Protein AF-A0A6V7LRJ3-F1 (afdb_monomer_lite)

Foldseek 3Di:
DPDADDDPPPDDDKFWAPDFFPQWDADDRRNDIDRNDDPDRGGIDINDDDDDRRD

Sequence (55 aa):
PRSSSAGTNNLPPLTFHQVHGENITLCNGATIARRHQSFCKGITFSARPVRVGEK

pLDDT: mean 87.38, std 16.38, range [40.06, 98.44]

Radius of gyration: 14.22 Å; chains: 1; bounding box: 22×33×35 Å

Structure (mmCIF, N/CA/C/O backbone):
data_AF-A0A6V7LRJ3-F1
#
_entry.id   AF-A0A6V7LRJ3-F1
#
loop_
_atom_site.group_PDB
_atom_site.id
_atom_site.type_symbol
_atom_site.label_atom_id
_atom_site.label_alt_id
_atom_site.label_comp_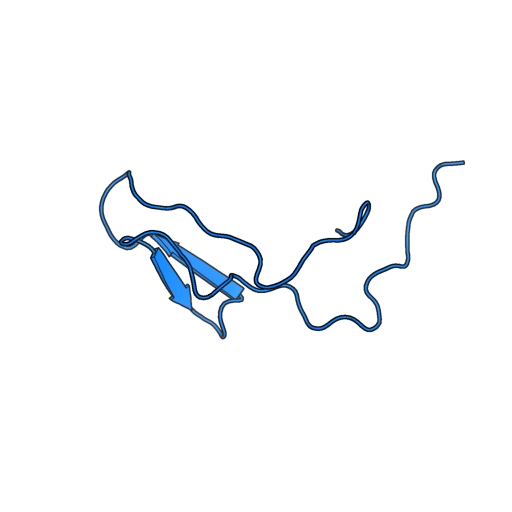id
_atom_site.label_asym_id
_atom_site.label_entity_id
_atom_site.label_seq_id
_atom_site.pdbx_PDB_ins_code
_atom_site.Cartn_x
_atom_site.Cartn_y
_atom_site.Cartn_z
_atom_site.occupancy
_atom_site.B_iso_or_equiv
_atom_site.auth_seq_id
_atom_site.auth_comp_id
_atom_site.auth_asym_id
_atom_site.auth_atom_id
_atom_site.pdbx_PDB_model_num
ATOM 1 N N . PRO A 1 1 ? -5.868 24.798 24.942 1.00 40.06 1 PRO A N 1
ATOM 2 C CA . PRO A 1 1 ? -5.910 23.376 25.359 1.00 40.06 1 PRO A CA 1
ATOM 3 C C . PRO A 1 1 ? -6.128 22.435 24.156 1.00 40.06 1 PRO A C 1
ATOM 5 O O . PRO A 1 1 ? -7.259 22.188 23.756 1.00 40.06 1 PRO A O 1
ATOM 8 N N . ARG A 1 2 ? -5.046 21.951 23.528 1.00 48.00 2 ARG A N 1
ATOM 9 C CA . ARG A 1 2 ? -5.141 20.881 22.522 1.00 48.00 2 ARG A CA 1
ATOM 10 C C . ARG A 1 2 ? -5.229 19.561 23.285 1.00 48.00 2 ARG A C 1
ATOM 12 O O . ARG A 1 2 ? -4.223 19.116 23.824 1.00 48.00 2 ARG A O 1
ATOM 19 N N . SER A 1 3 ? -6.431 19.001 23.406 1.00 45.47 3 SER A N 1
ATOM 20 C CA . SER A 1 3 ? -6.621 17.678 24.001 1.00 45.47 3 SER A CA 1
ATOM 21 C C . SER A 1 3 ? -6.016 16.640 23.057 1.00 45.47 3 SER A C 1
ATOM 23 O O . SER A 1 3 ? -6.554 16.338 21.996 1.00 45.47 3 SER A O 1
ATOM 25 N N . SER A 1 4 ? -4.828 16.177 23.421 1.00 60.47 4 SER A N 1
ATOM 26 C CA . SER A 1 4 ? -4.245 14.931 22.953 1.00 60.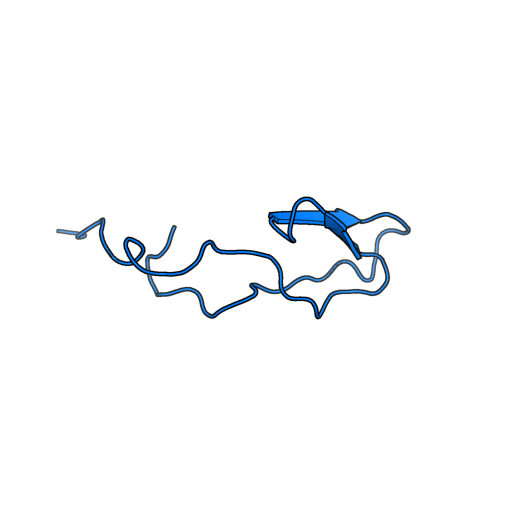47 4 SER A CA 1
ATOM 27 C C . SER A 1 4 ? -4.867 13.763 23.717 1.00 60.47 4 SER A C 1
ATOM 29 O O . SER A 1 4 ? -5.022 13.850 24.935 1.00 60.47 4 SER A O 1
ATOM 31 N N . SER A 1 5 ? -5.090 12.668 22.985 1.00 60.81 5 SER A N 1
ATOM 32 C CA . SER A 1 5 ? -5.246 11.289 23.475 1.00 60.81 5 SER A CA 1
ATOM 33 C C . SER A 1 5 ? -6.665 10.837 23.844 1.00 60.81 5 SER A C 1
ATOM 35 O O . SER A 1 5 ? -7.146 11.126 24.932 1.00 60.81 5 SER A O 1
ATOM 37 N N . ALA A 1 6 ? -7.283 10.046 22.951 1.00 54.31 6 ALA A N 1
ATOM 38 C CA . ALA A 1 6 ? -7.861 8.713 23.233 1.00 54.31 6 ALA A CA 1
ATOM 39 C C . ALA A 1 6 ? -8.931 8.329 22.185 1.00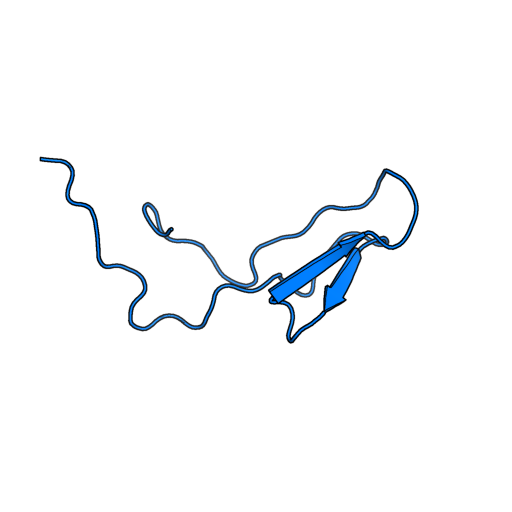 54.31 6 ALA A C 1
ATOM 41 O O . ALA A 1 6 ? -10.127 8.400 22.444 1.00 54.31 6 ALA A O 1
ATOM 42 N N . GLY A 1 7 ? -8.510 7.912 20.986 1.00 51.53 7 GLY A N 1
ATOM 43 C CA . GLY A 1 7 ? -9.432 7.455 19.933 1.00 51.53 7 GLY A CA 1
ATOM 44 C C . GLY A 1 7 ? -9.193 6.034 19.415 1.00 51.53 7 GLY A C 1
ATOM 45 O O . GLY A 1 7 ? -9.933 5.593 18.536 1.00 51.53 7 GLY A O 1
ATOM 46 N N . THR A 1 8 ? -8.176 5.322 19.911 1.00 56.06 8 THR A N 1
ATOM 47 C CA . THR A 1 8 ? -7.688 4.066 19.305 1.00 56.06 8 THR A CA 1
ATOM 48 C C . THR A 1 8 ? -7.899 2.819 20.154 1.00 56.06 8 THR A C 1
ATOM 50 O O . THR A 1 8 ? -7.743 1.725 19.625 1.00 56.06 8 THR A O 1
ATOM 53 N N . ASN A 1 9 ? -8.296 2.945 21.426 1.00 58.66 9 ASN A N 1
ATOM 54 C CA . ASN A 1 9 ? -8.200 1.838 22.392 1.00 58.66 9 ASN A CA 1
ATOM 55 C C . ASN A 1 9 ? -9.008 0.578 22.030 1.00 58.66 9 ASN A C 1
ATOM 57 O O . ASN A 1 9 ? -8.699 -0.496 22.532 1.00 58.66 9 ASN A O 1
ATOM 61 N N . ASN A 1 10 ? -10.001 0.686 21.139 1.00 72.12 10 ASN A N 1
ATOM 62 C CA . ASN A 1 10 ? -10.881 -0.432 20.785 1.00 72.12 10 ASN A CA 1
ATOM 63 C C . ASN A 1 10 ? -10.943 -0.701 19.271 1.00 72.12 10 ASN A C 1
ATOM 65 O O . ASN A 1 10 ? -11.787 -1.477 18.826 1.00 72.12 10 ASN A O 1
ATOM 69 N N . LEU A 1 11 ? -10.122 -0.030 18.454 1.00 81.12 11 LEU A N 1
ATOM 70 C CA . LEU A 1 11 ? -10.081 -0.311 17.019 1.00 81.12 11 LEU A CA 1
ATOM 71 C C . LEU A 1 11 ? -9.105 -1.453 16.728 1.00 81.12 11 LEU A C 1
ATOM 73 O O . LEU A 1 11 ? -8.076 -1.553 17.397 1.00 81.12 11 LEU A O 1
ATOM 77 N N . PRO A 1 12 ? -9.370 -2.278 15.700 1.00 87.19 12 PRO A N 1
ATOM 78 C CA . PRO A 1 12 ? -8.375 -3.228 15.239 1.00 87.19 12 PRO A CA 1
ATOM 79 C C . PRO A 1 12 ? -7.088 -2.488 14.824 1.00 87.19 12 PRO A C 1
ATOM 81 O O . PRO A 1 12 ? -7.161 -1.330 14.369 1.00 87.19 12 PRO A O 1
ATOM 84 N N . PRO A 1 13 ? -5.920 -3.145 14.959 1.00 90.94 13 PRO A N 1
ATOM 85 C CA . PRO A 1 13 ? -4.638 -2.578 14.561 1.00 90.94 13 PRO A CA 1
ATOM 86 C C . PRO A 1 13 ? -4.687 -2.007 13.144 1.00 90.94 13 PRO A C 1
ATOM 88 O O . PRO A 1 13 ? -5.312 -2.584 12.252 1.00 90.94 13 PRO A O 1
ATOM 91 N N . LEU A 1 14 ? -4.044 -0.858 12.936 1.00 93.94 14 LEU A N 1
ATOM 92 C CA . LEU A 1 14 ? -3.942 -0.279 11.604 1.00 93.94 14 LEU A CA 1
ATOM 93 C C . LEU A 1 14 ? -2.951 -1.106 10.774 1.00 93.94 14 LEU A C 1
ATOM 95 O O . LEU A 1 14 ? -1.785 -1.238 11.136 1.00 93.94 14 LEU A O 1
ATOM 99 N N . THR A 1 15 ? -3.426 -1.659 9.664 1.00 97.31 15 THR A N 1
ATOM 100 C CA . THR A 1 15 ? -2.633 -2.427 8.695 1.00 97.31 15 THR A CA 1
ATOM 101 C C . THR A 1 15 ? -2.760 -1.810 7.301 1.00 97.31 15 THR A C 1
ATOM 103 O O . THR A 1 15 ? -3.537 -0.873 7.088 1.00 97.31 15 THR A O 1
ATOM 106 N N . PHE A 1 16 ? -1.995 -2.314 6.337 1.00 98.44 16 PHE A N 1
ATOM 107 C CA . PHE A 1 16 ? -2.119 -1.969 4.924 1.00 98.44 16 PHE A CA 1
ATOM 108 C C . PHE A 1 16 ? -3.288 -2.717 4.271 1.00 98.44 16 PHE A C 1
ATOM 110 O O . PHE A 1 16 ? -3.531 -3.894 4.541 1.00 98.44 16 PHE A O 1
ATOM 117 N N . HIS A 1 17 ? -4.016 -2.033 3.391 1.00 98.06 17 HIS A N 1
ATOM 118 C CA . HIS A 1 17 ? -5.110 -2.613 2.617 1.00 98.06 17 HIS A CA 1
ATOM 119 C C . HIS A 1 17 ? -4.577 -3.602 1.572 1.00 98.06 17 HIS A C 1
ATOM 121 O O . HIS A 1 17 ? -3.533 -3.368 0.969 1.00 98.06 17 HIS A O 1
ATOM 127 N N . GLN A 1 18 ? -5.349 -4.648 1.266 1.00 97.56 18 GLN A N 1
ATOM 128 C CA . GLN A 1 18 ? -5.030 -5.635 0.214 1.00 97.56 18 GLN A CA 1
ATOM 129 C C . GLN A 1 18 ? -5.005 -5.044 -1.205 1.00 97.56 18 GLN A C 1
ATOM 131 O O . GLN A 1 18 ? -4.554 -5.682 -2.147 1.00 97.56 18 GLN A O 1
ATOM 136 N N . VAL A 1 19 ? -5.497 -3.816 -1.365 1.00 98.19 19 VAL A N 1
ATOM 137 C CA . VAL A 1 19 ? -5.414 -3.085 -2.628 1.00 98.19 19 VAL A CA 1
ATOM 138 C C . VAL A 1 19 ? -4.142 -2.268 -2.542 1.00 98.19 19 VAL A C 1
ATOM 140 O O . VAL A 1 19 ? -4.015 -1.400 -1.682 1.00 98.19 19 VAL A O 1
ATOM 143 N N . HIS A 1 20 ? -3.192 -2.569 -3.411 1.00 97.94 20 HIS A N 1
ATOM 144 C CA . HIS A 1 20 ? -1.904 -1.901 -3.456 1.00 97.94 20 HIS A CA 1
ATOM 145 C C . HIS A 1 20 ? -1.352 -1.927 -4.878 1.00 97.94 20 HIS A C 1
ATOM 147 O O . HIS A 1 20 ? -1.855 -2.626 -5.758 1.00 97.94 20 HIS A O 1
ATOM 153 N N . GLY A 1 21 ? -0.314 -1.131 -5.106 1.00 97.50 21 GLY A N 1
ATOM 154 C CA . GLY A 1 21 ? 0.400 -1.128 -6.369 1.00 97.50 21 GLY A CA 1
ATOM 155 C C . GLY A 1 21 ? 1.001 -2.497 -6.693 1.00 97.50 21 GLY A C 1
ATOM 156 O O . GLY A 1 21 ? 1.342 -3.277 -5.802 1.00 97.50 21 GLY A O 1
ATOM 157 N N . GLU A 1 22 ? 1.151 -2.754 -7.989 1.00 97.62 22 GLU A N 1
ATOM 158 C CA . GLU A 1 22 ? 1.663 -4.009 -8.553 1.00 97.62 22 GLU A CA 1
ATOM 159 C C . GLU A 1 22 ? 3.031 -4.417 -7.988 1.00 97.62 22 GLU A C 1
ATOM 161 O O . GLU A 1 22 ? 3.305 -5.599 -7.836 1.00 97.62 22 GLU A O 1
ATOM 166 N N . ASN A 1 23 ? 3.873 -3.442 -7.627 1.00 97.38 23 ASN A N 1
ATOM 167 C CA . ASN A 1 23 ? 5.230 -3.695 -7.138 1.00 97.38 23 ASN A CA 1
ATOM 168 C C . ASN A 1 23 ? 5.324 -3.809 -5.606 1.00 97.38 23 ASN A C 1
ATOM 170 O O . ASN A 1 23 ? 6.431 -3.762 -5.058 1.00 97.38 23 ASN A O 1
ATOM 174 N N . ILE A 1 24 ? 4.192 -3.882 -4.898 1.00 98.12 24 ILE A N 1
ATOM 175 C CA . ILE A 1 24 ? 4.135 -3.990 -3.437 1.00 98.12 24 ILE A CA 1
ATOM 176 C C . ILE A 1 24 ? 3.793 -5.418 -3.017 1.00 98.12 24 ILE A C 1
ATOM 178 O O . ILE A 1 24 ? 2.854 -6.025 -3.517 1.00 98.12 24 ILE A O 1
ATOM 182 N N . THR A 1 25 ? 4.516 -5.916 -2.018 1.00 97.81 25 THR A N 1
ATOM 183 C CA . THR A 1 25 ? 4.152 -7.112 -1.256 1.00 97.81 25 THR A CA 1
ATOM 184 C C . THR A 1 25 ? 3.887 -6.728 0.192 1.00 97.81 25 THR A C 1
ATOM 186 O O . THR A 1 25 ? 4.671 -5.992 0.799 1.00 97.81 25 THR A O 1
ATOM 189 N N . LEU A 1 26 ? 2.801 -7.250 0.756 1.00 97.81 26 LEU A N 1
ATOM 190 C CA . LEU A 1 26 ? 2.473 -7.099 2.168 1.00 97.81 26 LEU A CA 1
ATOM 191 C C . LEU A 1 26 ? 3.016 -8.285 2.975 1.00 97.81 26 LEU A C 1
ATOM 193 O O . LEU A 1 26 ? 2.807 -9.442 2.620 1.00 97.81 26 LEU A O 1
ATOM 197 N N . CYS A 1 27 ? 3.700 -7.990 4.076 1.00 97.00 27 CYS A N 1
ATOM 198 C CA . CYS A 1 27 ? 4.332 -8.955 4.974 1.00 97.00 27 CYS A CA 1
ATOM 199 C C . CYS A 1 27 ? 3.816 -8.775 6.412 1.00 97.00 27 CYS A C 1
ATOM 201 O O . CYS A 1 27 ? 3.206 -7.754 6.743 1.00 97.00 27 CYS A O 1
ATOM 203 N N . ASN A 1 28 ? 4.090 -9.756 7.281 1.00 96.38 28 ASN A N 1
ATOM 204 C CA . ASN A 1 28 ? 3.770 -9.700 8.715 1.00 96.38 28 ASN A CA 1
ATOM 205 C C . ASN A 1 28 ? 2.295 -9.345 8.997 1.00 96.38 28 ASN A C 1
ATOM 207 O O . ASN A 1 28 ? 1.989 -8.419 9.745 1.00 96.38 28 ASN A O 1
ATOM 211 N N . GLY A 1 29 ? 1.362 -10.038 8.338 1.00 95.00 29 GLY A N 1
ATOM 212 C CA . GLY A 1 29 ? -0.068 -9.754 8.505 1.00 95.00 29 GLY A CA 1
ATOM 213 C C . GLY A 1 29 ? -0.457 -8.352 8.025 1.00 95.00 29 GLY A C 1
ATOM 214 O O . GLY A 1 29 ? -1.250 -7.677 8.671 1.00 95.00 29 GLY A O 1
ATOM 215 N N . ALA A 1 30 ? 0.140 -7.902 6.916 1.00 96.88 30 ALA A N 1
ATOM 216 C CA . ALA A 1 30 ? -0.067 -6.579 6.328 1.00 96.88 30 ALA A CA 1
ATOM 217 C C . ALA A 1 30 ? 0.330 -5.397 7.231 1.00 96.88 30 ALA A C 1
ATOM 219 O O . ALA A 1 30 ? -0.162 -4.289 7.052 1.00 96.88 30 ALA A O 1
ATOM 220 N N . THR A 1 31 ? 1.254 -5.594 8.169 1.00 97.06 31 THR A N 1
ATOM 221 C CA . THR A 1 31 ? 1.857 -4.491 8.945 1.00 97.06 31 THR A CA 1
ATOM 222 C C . THR A 1 31 ? 3.112 -3.923 8.281 1.00 97.06 31 THR A C 1
ATOM 224 O O . THR A 1 31 ? 3.554 -2.831 8.627 1.00 97.06 31 THR A O 1
ATOM 227 N N . ILE A 1 32 ? 3.673 -4.631 7.295 1.00 97.81 32 ILE A N 1
ATOM 228 C CA . ILE A 1 32 ? 4.847 -4.204 6.531 1.00 97.81 32 ILE A CA 1
ATOM 229 C C . ILE A 1 32 ? 4.493 -4.219 5.045 1.00 97.81 32 ILE A C 1
ATOM 231 O O . ILE A 1 32 ? 4.159 -5.271 4.508 1.00 97.81 32 ILE A O 1
ATOM 235 N N . ALA A 1 33 ? 4.614 -3.081 4.364 1.00 97.88 33 ALA A N 1
ATOM 236 C CA . ALA A 1 33 ? 4.558 -3.003 2.908 1.00 97.88 33 ALA A CA 1
ATOM 237 C C . ALA A 1 33 ? 5.978 -2.865 2.347 1.00 97.88 33 ALA A C 1
ATOM 239 O O . ALA A 1 33 ? 6.724 -1.967 2.737 1.00 97.88 33 ALA A O 1
ATOM 240 N N . ARG A 1 34 ? 6.360 -3.748 1.422 1.00 97.62 34 ARG A N 1
ATOM 241 C CA . ARG A 1 34 ? 7.685 -3.749 0.791 1.00 97.62 34 ARG A CA 1
ATOM 242 C C . ARG A 1 34 ? 7.549 -3.607 -0.717 1.00 97.62 34 ARG A C 1
ATOM 244 O O . ARG A 1 34 ? 6.856 -4.401 -1.345 1.00 97.62 34 ARG A O 1
ATOM 251 N N . ARG A 1 35 ? 8.265 -2.645 -1.308 1.00 97.19 35 ARG A N 1
ATOM 252 C CA . ARG A 1 35 ? 8.431 -2.577 -2.765 1.00 97.19 35 ARG A CA 1
ATOM 253 C C . ARG A 1 35 ? 9.504 -3.571 -3.193 1.00 97.19 35 ARG A C 1
ATOM 255 O O . ARG A 1 35 ? 10.642 -3.447 -2.752 1.00 97.19 35 ARG A O 1
ATOM 262 N N . HIS A 1 36 ? 9.142 -4.555 -4.009 1.00 93.50 36 HIS A N 1
ATOM 263 C CA . HIS A 1 36 ? 10.067 -5.620 -4.419 1.00 93.50 36 HIS A CA 1
ATOM 264 C C . HIS A 1 36 ? 10.704 -5.381 -5.794 1.00 93.50 36 HIS A C 1
ATOM 266 O O . HIS A 1 36 ? 11.685 -6.039 -6.125 1.00 93.50 36 HIS A O 1
ATOM 272 N N . GLN A 1 37 ? 10.172 -4.454 -6.599 1.00 91.56 37 GLN A N 1
ATOM 273 C CA . GLN A 1 37 ? 10.671 -4.188 -7.948 1.00 91.56 37 GLN A CA 1
ATOM 274 C C . GLN A 1 37 ? 10.415 -2.740 -8.381 1.00 91.56 37 GLN A C 1
ATOM 276 O O . GLN A 1 37 ? 9.471 -2.097 -7.920 1.00 91.56 37 GLN A O 1
ATOM 281 N N . SER A 1 38 ? 11.241 -2.249 -9.312 1.00 94.00 38 SER A N 1
ATOM 282 C CA . SER A 1 38 ? 11.111 -0.929 -9.942 1.00 94.00 38 SER A CA 1
ATOM 283 C C . SER A 1 38 ? 11.141 0.254 -8.951 1.00 94.00 38 SER A C 1
ATOM 285 O O . SER A 1 38 ? 11.358 0.120 -7.743 1.00 94.00 38 SER A O 1
ATOM 287 N N . PHE A 1 39 ? 10.957 1.456 -9.487 1.00 93.56 39 PHE A N 1
ATOM 288 C CA . PHE A 1 39 ? 10.857 2.713 -8.746 1.00 93.56 39 PHE A CA 1
ATOM 289 C C . PHE A 1 39 ? 9.421 3.269 -8.712 1.00 93.56 39 PHE A C 1
ATOM 291 O O . PHE A 1 39 ? 9.158 4.219 -7.979 1.00 93.56 39 PHE A O 1
ATOM 298 N N . CYS A 1 40 ? 8.485 2.681 -9.467 1.00 94.81 40 CYS A N 1
ATOM 299 C CA . CYS A 1 40 ? 7.096 3.140 -9.596 1.00 94.81 40 CYS A CA 1
ATOM 300 C C . CYS A 1 40 ? 6.068 2.080 -9.144 1.00 94.81 40 CYS A C 1
ATOM 302 O O . CYS A 1 40 ? 6.439 0.998 -8.689 1.00 94.81 40 CYS A O 1
ATOM 304 N N . LYS A 1 41 ? 4.766 2.406 -9.242 1.00 95.69 41 LYS A N 1
ATOM 305 C CA . LYS A 1 41 ? 3.626 1.540 -8.854 1.00 95.69 41 LYS A CA 1
ATOM 306 C C . LYS A 1 41 ? 3.717 1.013 -7.409 1.00 95.69 41 LYS A C 1
ATOM 308 O O . LYS A 1 41 ? 3.454 -0.155 -7.143 1.00 95.69 41 LYS A O 1
ATOM 313 N N . GLY A 1 42 ? 4.110 1.891 -6.484 1.00 96.94 42 GLY A N 1
ATOM 314 C CA . GLY A 1 42 ? 4.347 1.572 -5.070 1.00 96.94 42 GLY A CA 1
ATOM 315 C C . GLY A 1 42 ? 3.300 2.109 -4.087 1.00 96.94 42 GLY A C 1
ATOM 316 O O . GLY A 1 42 ? 3.619 2.278 -2.915 1.00 96.94 42 GLY A O 1
ATOM 317 N N . ILE A 1 43 ? 2.099 2.464 -4.550 1.00 97.81 43 ILE A N 1
ATOM 318 C CA . ILE A 1 43 ? 1.067 3.091 -3.707 1.00 97.81 43 ILE A CA 1
ATOM 319 C C . ILE A 1 43 ? 0.421 2.044 -2.792 1.00 97.81 43 ILE A C 1
ATOM 321 O O . ILE A 1 43 ? 0.188 0.909 -3.208 1.00 97.81 43 ILE A O 1
ATOM 325 N N . THR A 1 44 ? 0.117 2.435 -1.555 1.00 98.19 44 THR A N 1
ATOM 326 C CA . THR A 1 44 ? -0.616 1.620 -0.577 1.00 98.19 44 THR A CA 1
ATOM 327 C C . THR A 1 44 ? -1.670 2.460 0.1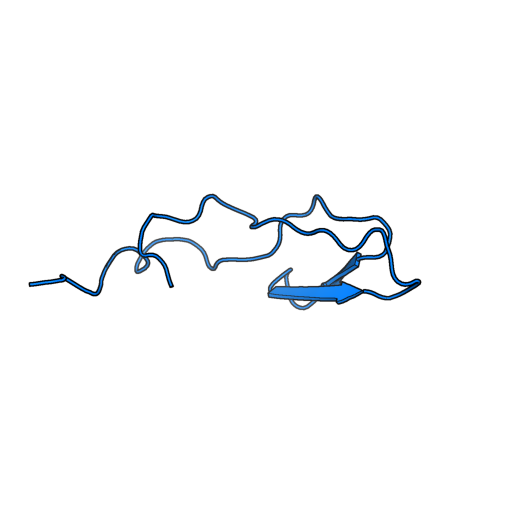32 1.00 98.19 44 THR A C 1
ATOM 329 O O . THR A 1 44 ? -1.601 3.690 0.122 1.00 98.19 44 THR A O 1
ATOM 332 N N . PHE A 1 45 ? -2.640 1.789 0.750 1.00 98.25 45 PHE A N 1
ATOM 333 C CA . PHE A 1 45 ? -3.713 2.417 1.518 1.00 98.25 45 PHE A CA 1
ATOM 334 C C . PHE A 1 45 ? -3.799 1.798 2.911 1.00 98.25 45 PHE A C 1
ATOM 336 O O . PHE A 1 45 ? -3.325 0.681 3.130 1.00 98.25 45 PHE A O 1
ATOM 343 N N . SER A 1 46 ? -4.431 2.496 3.851 1.00 9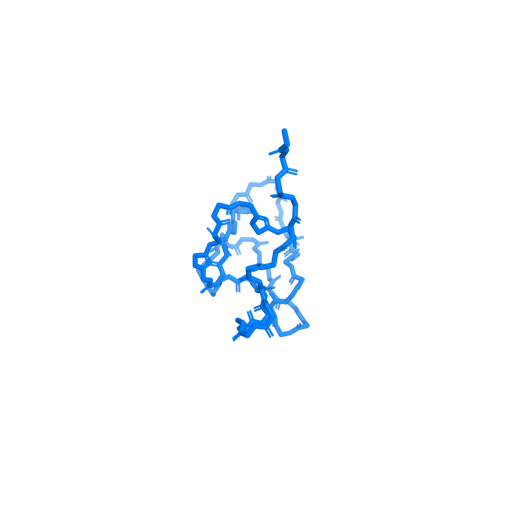7.31 46 SER A N 1
ATOM 344 C CA . SER A 1 46 ? -4.785 1.915 5.144 1.00 97.31 46 SER A CA 1
ATOM 345 C C . SER A 1 46 ? -5.937 0.917 4.988 1.00 97.31 46 SER A C 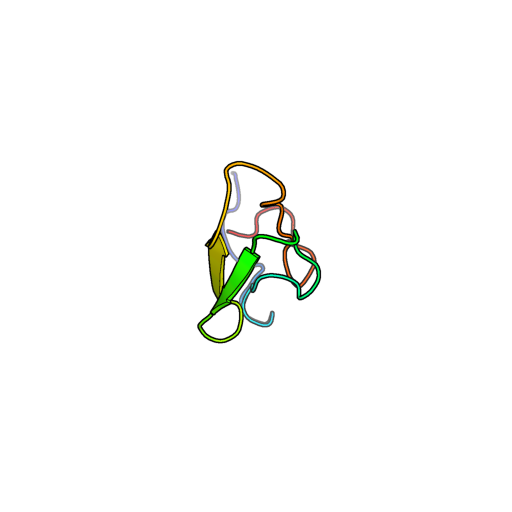1
ATOM 347 O O . SER A 1 46 ? -6.870 1.142 4.221 1.00 97.31 46 SER A O 1
ATOM 349 N N . ALA A 1 47 ? -5.899 -0.188 5.735 1.00 96.69 47 ALA A N 1
ATOM 350 C CA . ALA A 1 47 ? -6.929 -1.232 5.693 1.00 96.69 47 ALA A CA 1
ATOM 351 C C . ALA A 1 47 ? -8.286 -0.772 6.251 1.00 96.69 47 ALA A C 1
ATOM 353 O O . ALA A 1 47 ? -9.307 -1.417 6.034 1.00 96.69 47 ALA A O 1
ATOM 354 N N . ARG A 1 48 ? -8.294 0.349 6.977 1.00 94.88 48 ARG A N 1
ATOM 355 C CA . ARG A 1 48 ? -9.488 1.006 7.502 1.00 94.88 48 ARG A CA 1
ATOM 356 C C . ARG A 1 48 ? -9.321 2.528 7.481 1.00 94.88 48 ARG A C 1
ATOM 358 O O . ARG A 1 48 ? -8.186 3.012 7.404 1.00 94.88 48 ARG A O 1
ATOM 365 N N . PRO A 1 49 ? -10.417 3.291 7.604 1.00 94.50 49 PRO A N 1
ATOM 366 C CA . PRO A 1 49 ? -10.343 4.725 7.847 1.00 94.50 49 PRO A CA 1
ATOM 367 C C . PRO A 1 49 ? -9.527 5.054 9.106 1.00 94.50 49 PRO A C 1
ATOM 369 O O . PRO A 1 49 ? -9.600 4.340 10.114 1.00 94.50 49 PRO A O 1
ATOM 372 N N . VAL A 1 50 ? -8.776 6.152 9.038 1.00 92.06 50 VAL A N 1
ATOM 373 C CA . VAL A 1 50 ? -8.007 6.722 10.153 1.00 92.06 50 VAL A CA 1
ATOM 374 C C . VAL A 1 50 ? -8.776 7.923 10.693 1.00 92.06 50 VAL A C 1
ATOM 376 O O . VAL A 1 50 ? -9.204 8.785 9.923 1.00 92.06 50 VAL A O 1
ATOM 379 N N . ARG A 1 51 ? -9.002 7.974 12.008 1.00 88.19 51 ARG A N 1
ATOM 380 C CA . ARG A 1 51 ? -9.732 9.086 12.634 1.00 88.19 51 ARG A CA 1
ATOM 381 C C . ARG A 1 51 ? -8.874 10.348 12.669 1.00 88.19 51 ARG A C 1
ATOM 383 O O . ARG A 1 51 ? -7.652 10.290 12.773 1.00 88.19 51 ARG A O 1
ATOM 390 N N . VAL A 1 52 ? -9.521 11.511 12.661 1.00 89.44 52 VAL A N 1
ATOM 391 C CA . VAL A 1 52 ? -8.822 12.781 12.898 1.00 89.44 52 VAL A CA 1
ATOM 392 C C . VAL A 1 52 ? -8.162 12.728 14.281 1.00 89.44 52 VAL A C 1
ATOM 394 O O . VAL A 1 52 ? -8.840 12.520 15.284 1.00 89.44 52 VAL A O 1
ATOM 397 N N . GLY A 1 53 ? -6.838 12.891 14.324 1.00 87.50 53 GLY A N 1
ATOM 398 C CA . GLY A 1 53 ? -6.052 12.826 15.561 1.00 87.50 53 GLY A CA 1
ATOM 399 C C . GLY A 1 53 ? -5.639 11.417 16.012 1.00 87.50 53 GLY A C 1
ATOM 400 O O . GLY A 1 53 ? -5.042 11.290 17.079 1.00 87.50 53 GLY A O 1
ATOM 401 N N . GLU A 1 54 ? -5.925 10.373 15.230 1.00 86.69 54 GLU A N 1
ATOM 402 C CA . GLU A 1 54 ? -5.316 9.048 15.401 1.00 86.69 54 GLU A CA 1
ATOM 403 C C . GLU A 1 54 ? -3.826 9.103 15.023 1.00 86.69 54 GLU A C 1
ATOM 405 O O . GLU A 1 54 ? -3.456 9.772 14.054 1.00 86.69 54 GLU A O 1
ATOM 410 N N . LYS A 1 55 ? -2.968 8.455 15.817 1.00 77.12 55 LYS A N 1
ATOM 411 C CA . LYS A 1 55 ? -1.511 8.481 15.664 1.00 77.12 55 LYS A CA 1
ATOM 412 C C . LYS A 1 55 ? -0.914 7.104 15.896 1.00 77.12 55 LYS A C 1
ATOM 414 O O . LYS A 1 55 ? -1.423 6.412 16.805 1.00 77.12 55 LYS A O 1
#

InterPro domains:
  IPR006573 Neuralized homology repeat (NHR) domain [PF07177] (16-55)
  IPR006573 Neuralized homology repeat (NHR) domain [PS51065] (13-55)
  IPR037962 Neuralized [PTHR12429] (7-55)
  IPR043136 B30.2/SPRY domain superfamily [G3DSA:2.60.120.920] (10-55)

Organism: NCBI:txid1563983

Secondary structure (DSSP, 8-state):
------S-TTSPPP-EEEEE-TTEEEETTTTEEEE-SSSS---EEESSPPPTT--